Protein AF-A0A858R565-F1 (afdb_monomer_lite)

Radius of gyration: 13.24 Å; chains: 1; bounding box: 33×13×36 Å

Structure (mmCIF, N/CA/C/O backbone):
data_AF-A0A858R565-F1
#
_entry.id   AF-A0A858R565-F1
#
loop_
_atom_site.group_PDB
_atom_site.id
_atom_site.type_symbol
_atom_site.label_atom_id
_atom_site.label_alt_id
_atom_site.label_comp_id
_atom_site.label_asym_id
_atom_site.label_entity_id
_atom_site.label_seq_id
_atom_site.pdbx_PDB_ins_code
_atom_site.Cartn_x
_atom_site.Cartn_y
_atom_site.Cartn_z
_atom_site.occupancy
_atom_site.B_iso_or_equiv
_atom_site.auth_seq_id
_atom_site.auth_comp_id
_atom_site.auth_asym_id
_atom_site.auth_atom_id
_atom_site.pdbx_PDB_model_num
ATOM 1 N N . MET A 1 1 ? 19.324 8.376 -17.444 1.00 59.03 1 MET A N 1
ATOM 2 C CA . MET A 1 1 ? 18.784 7.481 -16.411 1.00 59.03 1 MET A CA 1
ATOM 3 C C . MET A 1 1 ? 19.316 6.107 -16.745 1.00 59.03 1 MET A C 1
ATOM 5 O O . MET A 1 1 ? 19.074 5.646 -17.858 1.00 59.03 1 MET A O 1
ATOM 9 N N . SER A 1 2 ? 20.178 5.565 -15.894 1.00 77.25 2 SER A N 1
ATOM 10 C CA . SER A 1 2 ? 20.696 4.208 -16.056 1.00 77.25 2 SER A CA 1
ATOM 11 C C . SER A 1 2 ? 19.601 3.199 -15.682 1.00 77.25 2 SER A C 1
ATOM 13 O O . SER A 1 2 ? 18.585 3.558 -15.089 1.00 77.25 2 SER A O 1
ATOM 15 N N . ILE A 1 3 ? 19.791 1.932 -16.046 1.00 74.69 3 ILE A N 1
ATOM 16 C CA . ILE A 1 3 ? 18.903 0.850 -15.595 1.00 74.69 3 ILE A CA 1
ATOM 17 C C . ILE A 1 3 ? 18.953 0.724 -14.060 1.00 74.69 3 ILE A C 1
ATOM 19 O O . ILE A 1 3 ? 17.925 0.475 -13.443 1.00 74.69 3 ILE 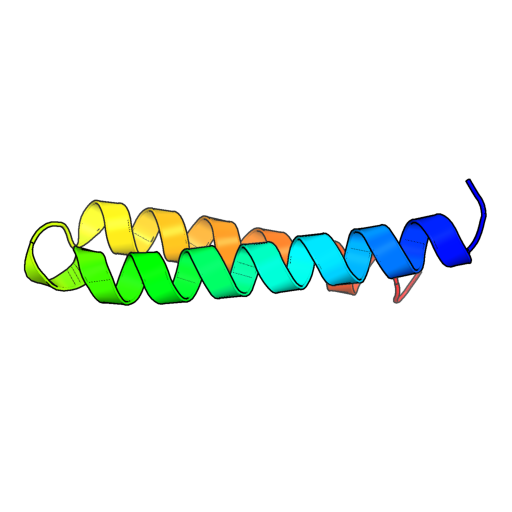A O 1
ATOM 23 N N . GLU A 1 4 ? 20.110 0.987 -13.443 1.00 79.12 4 GLU A N 1
ATOM 24 C CA . GLU A 1 4 ? 20.280 0.990 -11.981 1.00 79.12 4 GLU A CA 1
ATOM 25 C C . GLU A 1 4 ? 19.421 2.073 -11.306 1.00 79.12 4 GLU A C 1
ATOM 27 O O . GLU A 1 4 ? 18.725 1.772 -10.339 1.00 79.12 4 GLU A O 1
ATOM 32 N N . ASP A 1 5 ? 19.356 3.287 -11.872 1.00 82.69 5 ASP A N 1
ATOM 33 C CA . ASP A 1 5 ? 18.509 4.374 -11.347 1.00 82.69 5 ASP A CA 1
ATOM 34 C C . ASP A 1 5 ? 17.017 3.976 -11.319 1.00 82.69 5 ASP A C 1
ATOM 36 O O . ASP A 1 5 ? 16.262 4.385 -10.435 1.00 82.69 5 ASP A O 1
ATOM 40 N N . LEU A 1 6 ? 16.574 3.184 -12.303 1.00 82.12 6 LEU A N 1
ATOM 41 C CA . LEU A 1 6 ? 15.192 2.704 -12.399 1.00 82.12 6 LEU A CA 1
ATOM 42 C C . LEU A 1 6 ? 14.904 1.579 -11.398 1.00 82.12 6 LEU A C 1
ATOM 44 O O . LEU A 1 6 ? 13.808 1.522 -10.835 1.00 82.12 6 LEU A O 1
ATOM 48 N N . GLU A 1 7 ? 15.870 0.692 -11.157 1.00 84.50 7 GLU A N 1
ATOM 49 C CA . GLU A 1 7 ? 15.736 -0.366 -10.154 1.00 84.50 7 GLU A CA 1
ATOM 50 C C . GLU A 1 7 ? 15.725 0.180 -8.722 1.00 84.50 7 GLU A C 1
ATOM 52 O O . GLU A 1 7 ? 14.947 -0.306 -7.891 1.00 84.50 7 GLU A O 1
ATOM 57 N N . ASP A 1 8 ? 16.531 1.204 -8.442 1.00 88.81 8 ASP A N 1
ATOM 58 C CA . ASP A 1 8 ? 16.540 1.888 -7.149 1.00 88.81 8 ASP A CA 1
ATOM 59 C C . ASP A 1 8 ? 15.230 2.651 -6.925 1.00 88.81 8 ASP A C 1
ATOM 61 O O . ASP A 1 8 ? 14.575 2.460 -5.897 1.00 88.81 8 ASP A O 1
ATOM 65 N N . LEU A 1 9 ? 14.755 3.394 -7.932 1.00 86.88 9 LEU A N 1
ATOM 66 C CA . LEU A 1 9 ? 13.447 4.051 -7.871 1.00 86.88 9 LEU A CA 1
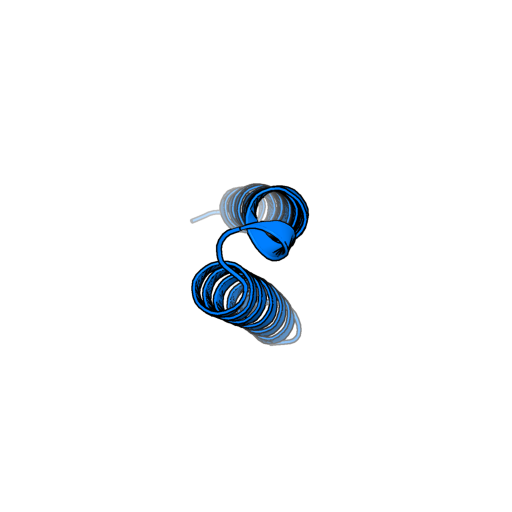ATOM 67 C C . LEU A 1 9 ? 12.313 3.041 -7.631 1.00 86.88 9 LEU A C 1
ATOM 69 O O . LEU A 1 9 ? 11.400 3.302 -6.845 1.00 86.88 9 LEU A O 1
ATOM 73 N N . ARG A 1 10 ?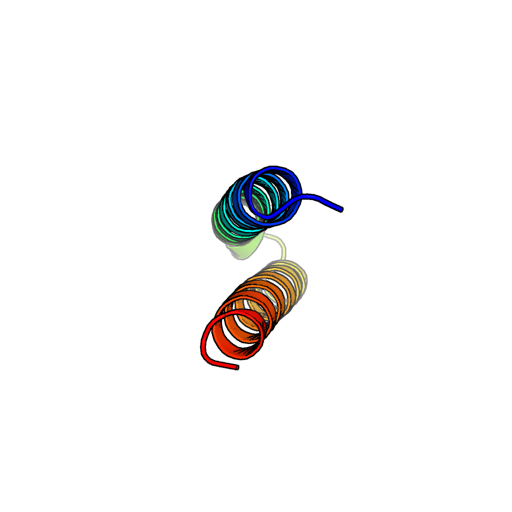 12.370 1.858 -8.260 1.00 85.62 10 ARG A N 1
ATOM 74 C CA . ARG A 1 10 ? 11.407 0.779 -7.998 1.00 85.62 10 ARG A CA 1
ATOM 75 C C . ARG A 1 10 ? 11.439 0.338 -6.544 1.00 85.62 10 ARG A C 1
ATOM 77 O O . ARG A 1 10 ? 10.379 0.154 -5.946 1.00 85.62 10 ARG A O 1
ATOM 84 N N . ARG A 1 11 ? 12.630 0.112 -5.989 1.00 90.12 11 ARG A N 1
ATOM 85 C CA . ARG A 1 11 ? 12.778 -0.340 -4.603 1.00 90.12 11 ARG A CA 1
ATOM 86 C C . ARG A 1 11 ? 12.187 0.684 -3.638 1.00 90.12 11 ARG A C 1
ATOM 88 O O . ARG A 1 11 ? 11.431 0.292 -2.750 1.00 90.12 11 ARG A O 1
ATOM 95 N N . ASP A 1 12 ? 12.461 1.963 -3.860 1.00 92.31 12 ASP A N 1
ATOM 96 C CA . ASP A 1 12 ? 11.953 3.049 -3.024 1.00 92.31 12 ASP A CA 1
ATOM 97 C C . ASP A 1 12 ? 10.426 3.163 -3.098 1.00 92.31 12 ASP A C 1
ATOM 99 O O . ASP A 1 12 ? 9.758 3.310 -2.073 1.00 92.31 12 ASP A O 1
ATOM 103 N N . LEU A 1 13 ? 9.842 3.028 -4.292 1.00 90.44 13 LEU A N 1
ATOM 104 C CA . LEU A 1 13 ? 8.389 3.099 -4.468 1.00 90.44 13 LEU A CA 1
ATOM 105 C C . LEU A 1 13 ? 7.660 1.895 -3.851 1.00 90.44 13 LEU A C 1
ATOM 107 O O . LEU A 1 13 ? 6.594 2.076 -3.262 1.00 90.44 13 LEU A O 1
ATOM 111 N N . LEU A 1 14 ? 8.243 0.693 -3.911 1.00 91.69 14 LEU A N 1
ATOM 112 C CA . LEU A 1 14 ? 7.712 -0.491 -3.220 1.00 91.69 14 LEU A CA 1
ATOM 113 C C . LEU A 1 14 ? 7.841 -0.375 -1.696 1.00 91.69 14 LEU A C 1
ATOM 115 O O . LEU A 1 14 ? 6.918 -0.729 -0.964 1.00 91.69 14 LEU A O 1
ATOM 119 N N . ALA A 1 15 ? 8.961 0.154 -1.200 1.00 94.38 15 ALA A N 1
ATOM 120 C CA . ALA A 1 15 ? 9.104 0.450 0.222 1.00 94.38 15 ALA A CA 1
ATOM 121 C C . ALA A 1 15 ? 8.036 1.460 0.666 1.00 94.38 15 ALA A C 1
ATOM 123 O O . ALA A 1 15 ? 7.389 1.277 1.699 1.00 94.38 15 ALA A O 1
ATOM 124 N N . LYS A 1 16 ? 7.766 2.473 -0.165 1.00 93.88 16 LYS A N 1
ATOM 125 C CA . LYS A 1 16 ? 6.749 3.475 0.133 1.00 93.88 16 LYS A CA 1
ATOM 126 C C . LYS A 1 16 ? 5.329 2.914 0.127 1.00 93.88 16 LYS A C 1
ATOM 128 O O . LYS A 1 16 ? 4.535 3.296 0.988 1.00 93.88 16 LYS A O 1
ATOM 133 N N . SER A 1 17 ? 4.997 2.009 -0.795 1.00 95.06 17 SER A N 1
ATOM 134 C CA . SER A 1 17 ? 3.683 1.354 -0.798 1.00 95.06 17 SER A CA 1
ATOM 135 C C . SER A 1 17 ? 3.491 0.500 0.460 1.00 95.06 17 SER A C 1
ATOM 137 O O . SER A 1 17 ? 2.433 0.564 1.088 1.00 95.06 17 SER A O 1
ATOM 139 N N . ALA A 1 18 ? 4.532 -0.214 0.898 1.00 95.44 18 ALA A N 1
ATOM 140 C CA . ALA A 1 18 ? 4.510 -0.985 2.138 1.00 95.44 18 ALA A CA 1
ATOM 141 C C . ALA A 1 18 ? 4.322 -0.094 3.381 1.00 95.44 18 ALA A C 1
ATOM 143 O O . ALA A 1 18 ? 3.504 -0.417 4.246 1.00 95.44 18 ALA A O 1
ATOM 144 N N . GLU A 1 19 ? 5.005 1.055 3.453 1.00 96.56 19 GLU A N 1
ATOM 145 C CA . GLU A 1 19 ? 4.788 2.048 4.516 1.00 96.56 19 GLU A CA 1
ATOM 146 C C . GLU A 1 19 ? 3.332 2.527 4.556 1.00 96.56 19 GLU A C 1
ATOM 148 O O . GLU A 1 19 ? 2.720 2.558 5.623 1.00 96.56 19 GLU A O 1
ATOM 153 N N . MET A 1 20 ? 2.753 2.859 3.398 1.00 95.31 20 MET A N 1
ATOM 154 C CA . MET A 1 20 ? 1.363 3.317 3.303 1.00 95.31 20 MET A CA 1
ATOM 155 C C . MET A 1 20 ? 0.364 2.245 3.747 1.00 95.31 20 MET A C 1
ATOM 157 O O . MET A 1 20 ? -0.635 2.572 4.386 1.00 95.31 20 MET A O 1
ATOM 161 N N . ARG A 1 21 ? 0.623 0.964 3.449 1.00 95.81 21 ARG A N 1
ATOM 162 C CA . ARG A 1 21 ? -0.213 -0.152 3.923 1.00 95.81 21 ARG A CA 1
ATOM 163 C C . ARG A 1 21 ? -0.150 -0.297 5.444 1.00 95.81 21 ARG A C 1
ATOM 165 O O . ARG A 1 21 ? -1.199 -0.405 6.075 1.00 95.81 21 ARG A O 1
ATOM 172 N N . SER A 1 22 ? 1.051 -0.242 6.017 1.00 97.06 22 SER A N 1
ATOM 173 C CA . SER A 1 22 ? 1.258 -0.303 7.470 1.00 97.06 22 SER A CA 1
ATOM 174 C C . SER A 1 22 ? 0.556 0.855 8.186 1.00 97.06 22 SER A C 1
ATOM 176 O O . SER A 1 22 ? -0.173 0.663 9.159 1.00 97.06 22 SER A O 1
ATOM 178 N N . GLU A 1 23 ? 0.684 2.065 7.643 1.00 96.38 23 GLU A N 1
ATOM 179 C CA . GLU A 1 23 ? 0.006 3.243 8.175 1.00 96.38 23 GLU A CA 1
ATOM 180 C C . GLU A 1 23 ? -1.520 3.121 8.064 1.00 96.38 23 GLU A C 1
ATOM 182 O O . GLU A 1 23 ? -2.235 3.431 9.015 1.00 96.38 23 GLU A O 1
ATOM 187 N N . ALA A 1 24 ? -2.031 2.589 6.950 1.00 96.50 24 ALA A N 1
ATOM 188 C CA . ALA A 1 24 ? -3.456 2.326 6.787 1.00 96.50 24 ALA A CA 1
ATOM 189 C C . ALA A 1 24 ? -3.991 1.346 7.840 1.00 96.50 24 ALA A C 1
ATOM 191 O O . ALA A 1 24 ? -5.085 1.543 8.359 1.00 96.50 24 ALA A O 1
ATOM 192 N N . GLU A 1 25 ? -3.245 0.291 8.169 1.00 96.31 25 GLU A N 1
ATOM 193 C CA . GLU A 1 25 ? -3.614 -0.643 9.239 1.00 96.31 25 GLU A CA 1
ATOM 194 C C . GLU A 1 25 ? -3.621 0.034 10.608 1.00 96.31 25 GLU A C 1
ATOM 196 O O . GLU A 1 25 ? -4.530 -0.204 11.405 1.00 96.31 25 GLU A O 1
ATOM 201 N N . ARG A 1 26 ? -2.654 0.923 10.852 1.00 97.19 26 ARG A N 1
ATOM 202 C CA . ARG A 1 26 ? -2.542 1.682 12.097 1.00 97.19 26 ARG A CA 1
ATOM 203 C C . ARG A 1 26 ? -3.714 2.638 12.306 1.00 97.19 26 ARG A C 1
ATOM 205 O O . ARG A 1 26 ? -4.205 2.737 13.426 1.00 97.19 26 ARG A O 1
ATOM 212 N N . VAL A 1 27 ? -4.151 3.343 11.259 1.00 96.56 27 VAL A N 1
ATOM 213 C CA . VAL A 1 27 ? -5.218 4.359 11.363 1.00 96.56 27 VAL A CA 1
ATOM 214 C C . VAL A 1 27 ? -6.621 3.806 11.113 1.00 96.56 27 VAL A C 1
ATOM 216 O O . VAL A 1 27 ? -7.591 4.473 11.456 1.00 96.56 27 VAL A O 1
ATOM 219 N N . ALA A 1 28 ? -6.761 2.590 10.573 1.00 96.25 28 ALA A N 1
ATOM 220 C CA . ALA A 1 28 ? -8.058 1.965 10.289 1.00 96.25 28 ALA A CA 1
ATOM 221 C C . ALA A 1 28 ? -9.055 1.925 11.467 1.00 96.25 28 ALA A C 1
ATOM 223 O O . ALA A 1 28 ? -10.243 2.113 11.196 1.00 96.25 28 ALA A O 1
ATOM 224 N N . PRO A 1 29 ? -8.642 1.693 12.734 1.00 96.44 29 PRO A N 1
ATOM 225 C CA . PRO A 1 29 ? -9.576 1.664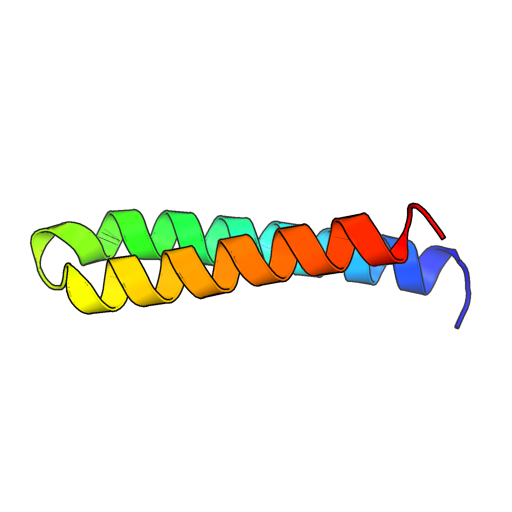 13.862 1.00 96.44 29 PRO A CA 1
ATOM 226 C C . PRO A 1 29 ? -10.277 3.005 14.105 1.00 96.44 29 PRO A C 1
ATOM 228 O O . PRO A 1 29 ? -11.458 3.023 14.444 1.00 96.44 29 PRO A O 1
ATOM 231 N N . ASP A 1 30 ? -9.558 4.110 13.897 1.00 97.44 30 ASP A N 1
ATOM 232 C CA . ASP A 1 30 ? -10.039 5.461 14.201 1.00 97.44 30 ASP A CA 1
ATOM 233 C C . ASP A 1 30 ? -10.538 6.198 12.949 1.00 97.44 30 ASP A C 1
ATOM 235 O O . ASP A 1 30 ? -11.403 7.069 13.030 1.00 97.44 30 ASP A O 1
ATOM 239 N N . GLN A 1 31 ? -9.979 5.872 11.780 1.00 96.94 31 GLN A N 1
ATOM 240 C CA . GLN A 1 31 ? -10.174 6.581 10.513 1.00 96.94 31 GLN A CA 1
ATOM 241 C C . GLN A 1 31 ? -10.233 5.592 9.332 1.00 96.94 31 GLN A C 1
ATOM 243 O O . GLN A 1 31 ? -9.308 5.513 8.516 1.00 96.94 31 GLN A O 1
ATOM 248 N N . PRO A 1 32 ? -11.332 4.828 9.198 1.00 94.88 32 PRO A N 1
ATOM 249 C CA . PRO A 1 32 ? -11.452 3.791 8.173 1.00 94.88 32 PRO A CA 1
ATOM 250 C C . PRO A 1 32 ? -11.445 4.344 6.739 1.00 94.88 32 PRO A C 1
ATOM 252 O O . PRO A 1 32 ? -10.955 3.676 5.827 1.00 94.88 32 PRO A O 1
ATOM 255 N N . GLU A 1 33 ? -11.953 5.560 6.520 1.00 96.75 33 GLU A N 1
ATOM 256 C CA . GLU A 1 33 ? -11.939 6.202 5.197 1.00 96.75 33 GLU A CA 1
ATOM 257 C C . GLU A 1 33 ? -10.522 6.591 4.761 1.00 96.75 33 GLU A C 1
ATOM 259 O O . GLU A 1 33 ? -10.138 6.326 3.619 1.00 96.75 33 GLU A O 1
ATOM 264 N N . GLU A 1 34 ? -9.727 7.140 5.683 1.00 95.31 34 GLU A N 1
ATOM 265 C CA . GLU A 1 34 ? -8.324 7.491 5.445 1.00 95.31 34 GLU A CA 1
ATOM 266 C C . GLU A 1 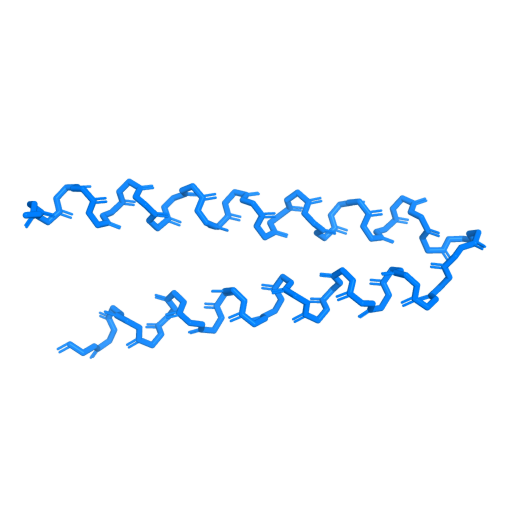34 ? -7.486 6.232 5.193 1.00 95.31 34 GLU A C 1
ATOM 268 O O . GLU A 1 34 ? -6.748 6.152 4.212 1.00 95.31 34 GLU A O 1
ATOM 273 N N . ALA A 1 35 ? -7.689 5.180 5.993 1.00 96.38 35 ALA A N 1
ATOM 274 C CA . ALA A 1 35 ? -7.065 3.880 5.759 1.00 96.38 35 ALA A CA 1
ATOM 275 C C . ALA A 1 35 ? -7.407 3.309 4.370 1.00 96.38 35 ALA A C 1
ATOM 277 O O . ALA A 1 35 ? -6.538 2.790 3.664 1.00 96.38 35 ALA A O 1
ATOM 278 N N . ALA A 1 36 ? -8.666 3.424 3.937 1.00 96.81 36 ALA A N 1
ATOM 279 C CA . ALA A 1 36 ? -9.081 2.998 2.604 1.00 96.81 36 ALA A CA 1
ATOM 280 C C . ALA A 1 36 ? -8.482 3.870 1.487 1.00 96.81 36 ALA A C 1
ATOM 282 O O . ALA A 1 36 ? -8.307 3.390 0.364 1.00 96.81 36 ALA A O 1
ATOM 283 N N . HIS A 1 37 ? -8.191 5.144 1.756 1.00 96.75 37 HIS A N 1
ATOM 284 C CA . HIS A 1 37 ? -7.489 6.021 0.823 1.00 96.75 37 HIS A CA 1
ATOM 285 C C . HIS A 1 37 ? -6.023 5.590 0.680 1.00 96.75 37 HIS A C 1
ATOM 287 O O . HIS A 1 37 ? -5.569 5.325 -0.434 1.00 96.75 37 HIS A O 1
ATOM 293 N N . LEU A 1 38 ? -5.312 5.433 1.798 1.0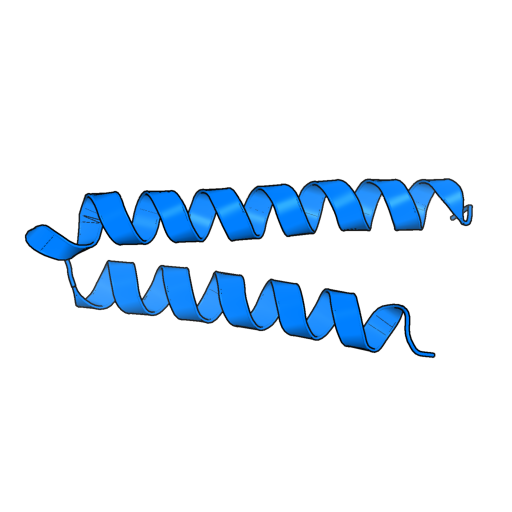0 95.50 38 LEU A N 1
ATOM 294 C CA . LEU A 1 38 ? -3.911 5.008 1.829 1.00 95.50 38 LEU A CA 1
ATOM 295 C C . LEU A 1 38 ? -3.700 3.661 1.125 1.00 95.50 38 LEU A C 1
ATOM 297 O O . LEU A 1 38 ? -2.789 3.529 0.307 1.00 95.50 38 LEU A O 1
ATOM 301 N N . ARG A 1 39 ? -4.595 2.690 1.353 1.00 95.44 39 ARG A N 1
ATOM 302 C CA . ARG A 1 39 ? -4.575 1.398 0.643 1.00 95.44 39 ARG A CA 1
ATOM 303 C C . ARG A 1 39 ? -4.707 1.565 -0.869 1.00 95.44 39 ARG A C 1
ATOM 305 O O . ARG A 1 39 ? -3.908 0.999 -1.605 1.00 95.44 39 ARG A O 1
ATOM 312 N N . ARG A 1 40 ? -5.646 2.397 -1.334 1.00 96.06 40 ARG A N 1
ATOM 313 C CA . ARG A 1 40 ? -5.836 2.668 -2.770 1.00 96.06 40 ARG A CA 1
ATOM 314 C C . ARG A 1 40 ? -4.611 3.316 -3.417 1.00 96.06 40 ARG A C 1
ATOM 316 O O . ARG A 1 40 ? -4.308 3.009 -4.568 1.00 96.06 40 ARG A O 1
ATOM 323 N N . ILE A 1 41 ? -3.915 4.205 -2.707 1.00 94.69 41 ILE A N 1
ATOM 324 C CA . ILE A 1 41 ? -2.672 4.809 -3.211 1.00 94.69 41 ILE A CA 1
ATOM 325 C C . ILE A 1 41 ? -1.573 3.747 -3.314 1.00 94.69 41 ILE A C 1
ATOM 327 O O . ILE A 1 41 ? -0.925 3.657 -4.356 1.00 94.69 41 ILE A O 1
ATOM 331 N N . ALA A 1 42 ? -1.397 2.925 -2.275 1.00 94.25 42 ALA A N 1
ATOM 332 C CA . ALA A 1 42 ? -0.410 1.848 -2.269 1.00 94.25 42 ALA A CA 1
ATOM 333 C C . ALA A 1 42 ? -0.648 0.843 -3.409 1.00 94.25 42 ALA A C 1
ATOM 335 O O . ALA A 1 42 ? 0.280 0.529 -4.152 1.00 94.25 42 ALA A O 1
ATOM 336 N N . ASP A 1 43 ? -1.900 0.416 -3.609 1.00 92.94 43 ASP A N 1
ATOM 337 C CA . ASP A 1 43 ? -2.278 -0.491 -4.698 1.00 92.94 43 ASP A CA 1
ATOM 338 C C . ASP A 1 43 ? -1.945 0.116 -6.072 1.00 92.94 43 ASP A C 1
ATOM 340 O O . ASP A 1 43 ? -1.399 -0.551 -6.950 1.00 92.94 43 ASP A O 1
ATOM 344 N N . ARG A 1 44 ? -2.234 1.409 -6.263 1.00 92.50 44 ARG A N 1
ATOM 345 C CA . ARG A 1 44 ? -1.970 2.103 -7.528 1.00 92.50 44 ARG A CA 1
ATOM 346 C C . ARG A 1 44 ? -0.473 2.257 -7.808 1.00 92.50 44 ARG A C 1
ATOM 348 O O . ARG A 1 44 ? -0.064 2.129 -8.959 1.00 92.50 44 ARG A O 1
ATOM 355 N N . LEU A 1 45 ? 0.333 2.516 -6.778 1.00 90.12 45 LEU A N 1
ATOM 356 C CA . LEU A 1 45 ? 1.794 2.558 -6.885 1.00 90.12 45 LEU A CA 1
ATOM 357 C C . LEU A 1 45 ? 2.359 1.203 -7.325 1.00 90.12 45 LEU A C 1
ATOM 359 O O . LEU A 1 45 ? 3.171 1.155 -8.244 1.00 90.12 45 LEU A O 1
ATOM 363 N N . GLU A 1 46 ? 1.896 0.107 -6.725 1.00 89.62 46 GLU A N 1
ATOM 364 C CA . GLU A 1 46 ? 2.353 -1.244 -7.071 1.00 89.62 46 GLU A CA 1
ATOM 365 C C . GLU A 1 46 ? 1.986 -1.638 -8.508 1.00 89.62 46 GLU A C 1
ATOM 367 O O . GLU A 1 46 ? 2.822 -2.197 -9.220 1.00 89.62 46 GLU A O 1
ATOM 372 N N . VAL A 1 47 ? 0.775 -1.293 -8.966 1.00 89.81 47 VAL A N 1
ATOM 373 C CA . VAL A 1 47 ? 0.353 -1.523 -10.360 1.00 89.81 47 VAL A CA 1
ATOM 374 C C . VAL A 1 47 ? 1.236 -0.749 -11.334 1.00 89.81 47 VAL A C 1
ATOM 376 O O . VAL A 1 47 ? 1.767 -1.341 -12.270 1.00 89.81 47 VAL A O 1
ATOM 379 N N . TYR A 1 48 ? 1.463 0.548 -11.096 1.00 84.88 48 TYR A N 1
ATOM 380 C CA . TYR A 1 48 ? 2.319 1.337 -11.982 1.00 84.88 48 TYR A CA 1
ATOM 381 C C . TYR A 1 48 ? 3.745 0.800 -12.051 1.00 84.88 48 TYR A C 1
ATOM 383 O O . TYR A 1 48 ? 4.332 0.791 -13.130 1.00 84.88 48 TYR A O 1
ATOM 391 N N . MET A 1 49 ? 4.294 0.315 -10.936 1.00 81.12 49 MET A N 1
ATOM 392 C CA . MET A 1 49 ? 5.632 -0.270 -10.945 1.00 81.12 49 MET A CA 1
ATOM 393 C C . MET A 1 49 ? 5.706 -1.599 -11.688 1.00 81.12 49 MET A C 1
ATOM 395 O O . MET A 1 49 ? 6.739 -1.894 -12.285 1.00 81.12 49 MET A O 1
ATOM 399 N N . ARG A 1 50 ? 4.633 -2.392 -11.668 1.00 79.38 50 ARG A N 1
ATOM 400 C CA . ARG A 1 50 ? 4.557 -3.631 -12.438 1.00 79.38 50 ARG A CA 1
ATOM 401 C C . ARG A 1 50 ? 4.503 -3.356 -13.941 1.00 79.38 50 ARG A C 1
ATOM 403 O O . ARG A 1 50 ? 5.304 -3.919 -14.683 1.00 79.38 50 ARG A O 1
ATOM 410 N N . ASP A 1 51 ? 3.610 -2.466 -14.367 1.00 74.62 51 ASP A N 1
ATOM 411 C CA . ASP A 1 51 ? 3.379 -2.177 -15.788 1.00 74.62 51 ASP A CA 1
ATOM 412 C C . ASP A 1 51 ? 4.604 -1.532 -16.461 1.00 74.62 51 ASP A C 1
ATOM 414 O O . ASP A 1 51 ? 4.868 -1.774 -17.635 1.00 74.62 51 ASP A O 1
ATOM 418 N N . TYR A 1 52 ? 5.393 -0.749 -15.716 1.00 63.16 52 TYR A N 1
ATOM 419 C CA . TYR A 1 52 ? 6.617 -0.119 -16.228 1.00 63.16 52 TYR A CA 1
ATOM 420 C C . TYR A 1 52 ? 7.773 -1.092 -16.509 1.00 63.16 52 TYR A C 1
ATOM 422 O O . TYR A 1 52 ? 8.738 -0.689 -17.153 1.00 63.16 52 TYR A O 1
ATOM 430 N N . LEU A 1 53 ? 7.718 -2.330 -16.009 1.00 56.44 53 LEU A N 1
ATOM 431 C CA . LEU A 1 53 ? 8.821 -3.302 -16.092 1.00 56.44 53 LEU A CA 1
ATOM 432 C C . LEU A 1 53 ? 8.507 -4.518 -16.967 1.00 56.44 53 LEU A C 1
ATOM 434 O O . LEU A 1 53 ? 9.416 -5.280 -17.289 1.00 56.44 53 LEU A O 1
ATOM 438 N N . GLU A 1 54 ? 7.239 -4.721 -17.332 1.00 58.34 54 GLU A N 1
ATOM 439 C CA . GLU A 1 54 ? 6.839 -5.718 -18.335 1.00 58.34 54 GLU A CA 1
ATOM 440 C C . GLU A 1 54 ? 6.953 -5.177 -19.785 1.00 58.34 54 GLU A C 1
ATOM 442 O O . GLU A 1 54 ? 6.785 -5.953 -20.727 1.00 58.34 54 GLU A O 1
ATOM 447 N N . ALA A 1 55 ? 7.254 -3.882 -19.971 1.00 49.41 55 ALA A N 1
ATOM 448 C CA . ALA A 1 55 ? 7.428 -3.204 -21.266 1.00 49.41 55 ALA A CA 1
ATOM 449 C C . ALA A 1 55 ? 8.905 -3.047 -21.666 1.00 49.41 55 ALA A C 1
ATOM 451 O O . ALA A 1 55 ? 9.193 -3.179 -22.879 1.00 49.41 55 ALA A O 1
#

Organism: NCBI:txid1709002

pLDDT: mean 88.25, std 11.65, range [49.41, 97.44]

Sequence (55 aa):
MSIEDLEDLRRDLLAKSAEMRSEAERVAPDQPEEAAHLRRIADRLEVYMRDYLEA

Foldseek 3Di:
DDPVVLVVVLVVLLVQLVVLQVVLVVCCVPCVPSSVVSNVVSVVSVVVSVVVPVD

Secondary structure (DSSP, 8-state):
--HHHHHHHHHHHHHHHHHHHHHHHHHTTT-HHHHHHHHHHHHHHHHHHHHTT--